Protein AF-A0AAD4GZE1-F1 (afdb_monomer)

Sequence (120 aa):
MNTRALQPKLSEEEAERLEEEQNDPLKPSTFKYPLPVTLEHEHRFPVLLISCQGPQHARILYSCMGGDTLVIRQSKLYSFEKQITAPWDLFTRWMLSHPKKETYGQVDKTGIYSKRLSNV

Radius of gyration: 20.69 Å; Cα contacts (8 Å, |Δi|>4): 122; chains: 1; bounding box: 38×40×59 Å

Nearest PDB structures (foldseek):
  2qkd-assembly1_A  TM=4.229E-01  e=1.923E+00  Mus musculus
  1r8y-assembly1_C  TM=3.548E-01  e=1.340E+00  Mus musculus
  2idk-assembly1_B  TM=3.019E-01  e=2.760E+00  Rattus norvegicus
  3ths-assembly1_B  TM=3.139E-01  e=5.355E+00  Rattus norvegicus
  3ths-assembly1_D  TM=2.153E-01  e=3.512E+00  Rattus norvegicus

Solvent-accessible surface area (backbone atoms only — not comparable to full-atom values): 7756 Å² total; per-residue (Å²): 133,81,58,77,43,66,37,64,60,61,54,71,74,52,46,54,51,51,51,52,41,71,75,32,88,85,50,79,79,87,73,71,81,83,64,59,40,67,37,84,85,41,85,56,64,74,47,78,45,80,49,66,65,65,88,39,28,37,30,50,36,39,33,33,51,60,82,96,42,81,43,78,46,72,56,72,81,41,55,41,78,47,76,91,71,28,61,56,69,61,55,50,53,54,71,70,54,74,88,73,79,84,75,83,60,78,80,49,98,78,82,54,89,63,80,78,80,77,90,126

Mean predicted aligned error: 12.54 Å

Secondary structure (DSSP, 8-state):
---GGG-B---HHHHHHHHHHHH-TTSPP-SPSSPPBTTTT-S---EEEEEEETTTEEEEEEEEEETTEEEEEEPPPEE-SSTTT--HHHHHHHHT--PPPP------TTS---------

Foldseek 3Di:
DDDLQQAAPDDPVRVVVVVVCVVDVVDDDPDDPPGHHPNPQDPKDWDWDWDDPPQFKIKIWTWIDPDPDIDIDIDDIATPPDVVRGVCVVVVCVVPDDDDRDDDDPQDPPNDDDDPPPDD

Organism: Aspergillus nanangensis (NCBI:txid2582783)

Structure (mmCIF, N/CA/C/O backbone):
data_AF-A0AAD4GZE1-F1
#
_entry.id   AF-A0AAD4GZE1-F1
#
loop_
_atom_site.group_PDB
_atom_site.id
_atom_site.type_symbol
_atom_site.label_atom_id
_atom_site.label_alt_id
_atom_site.label_comp_id
_atom_site.label_asym_id
_atom_site.label_entity_id
_atom_site.label_seq_id
_atom_site.pdbx_PDB_ins_code
_atom_site.Cartn_x
_atom_site.Cartn_y
_atom_site.Cartn_z
_atom_site.occupancy
_atom_site.B_iso_or_equiv
_atom_site.auth_seq_id
_atom_site.auth_comp_id
_atom_site.auth_asym_id
_atom_site.auth_atom_id
_atom_site.pdbx_PDB_model_num
ATOM 1 N N . MET A 1 1 ? -0.130 5.508 -17.221 1.00 42.44 1 MET A N 1
ATOM 2 C CA . MET A 1 1 ? 0.688 5.337 -16.001 1.00 42.44 1 MET A CA 1
ATOM 3 C C . MET A 1 1 ? 1.105 3.878 -15.971 1.00 42.44 1 MET A C 1
ATOM 5 O O . MET A 1 1 ? 0.227 3.031 -15.858 1.00 42.44 1 MET A O 1
ATOM 9 N N . ASN A 1 2 ? 2.383 3.572 -16.199 1.00 54.78 2 ASN A N 1
ATOM 10 C CA . ASN A 1 2 ? 2.841 2.182 -16.215 1.00 54.78 2 ASN A CA 1
ATOM 11 C C . ASN A 1 2 ? 2.852 1.630 -14.788 1.00 54.78 2 ASN A C 1
ATOM 13 O O . ASN A 1 2 ? 3.200 2.337 -13.841 1.00 54.78 2 ASN A O 1
ATOM 17 N N . THR A 1 3 ? 2.437 0.376 -14.633 1.00 61.53 3 THR A N 1
ATOM 18 C CA . THR A 1 3 ? 2.452 -0.309 -13.340 1.00 61.53 3 THR A CA 1
ATOM 19 C C . THR A 1 3 ? 3.877 -0.344 -12.794 1.00 61.53 3 THR A C 1
ATOM 21 O O . THR A 1 3 ? 4.813 -0.593 -13.548 1.00 61.53 3 THR A O 1
ATOM 24 N N . ARG A 1 4 ? 4.048 -0.166 -11.475 1.00 69.31 4 ARG A N 1
ATOM 25 C CA . ARG A 1 4 ? 5.359 -0.255 -10.802 1.00 69.31 4 ARG A CA 1
ATOM 26 C C . ARG A 1 4 ? 6.113 -1.562 -11.119 1.00 69.31 4 ARG A C 1
ATOM 28 O O . ARG A 1 4 ? 7.333 -1.561 -11.180 1.00 69.31 4 ARG A O 1
ATOM 35 N N . ALA A 1 5 ? 5.377 -2.637 -11.410 1.00 67.94 5 ALA A N 1
ATOM 36 C CA . ALA A 1 5 ? 5.886 -3.930 -11.887 1.00 67.94 5 ALA A CA 1
ATOM 37 C C . ALA A 1 5 ? 6.800 -3.813 -13.110 1.00 67.94 5 ALA A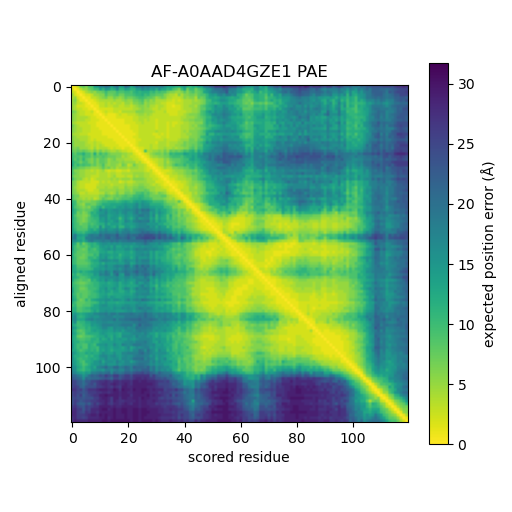 C 1
ATOM 39 O O . ALA A 1 5 ? 7.730 -4.592 -13.278 1.00 67.94 5 ALA A O 1
ATOM 40 N N . LEU A 1 6 ? 6.495 -2.848 -13.975 1.00 75.44 6 LEU A N 1
ATOM 41 C CA . LEU A 1 6 ? 7.155 -2.633 -15.253 1.00 75.44 6 LEU A CA 1
ATOM 42 C C . LEU A 1 6 ? 8.237 -1.556 -15.161 1.00 75.44 6 LEU A C 1
ATOM 44 O O . LEU A 1 6 ? 8.696 -1.080 -16.196 1.00 75.44 6 LEU A O 1
ATOM 48 N N . GLN A 1 7 ? 8.624 -1.138 -13.949 1.00 82.12 7 GLN A N 1
ATOM 49 C CA . GLN A 1 7 ? 9.738 -0.211 -13.782 1.00 82.12 7 GLN A CA 1
ATOM 50 C C . GLN A 1 7 ? 11.009 -0.839 -14.364 1.00 82.12 7 GLN A C 1
ATOM 52 O O . GLN A 1 7 ? 11.402 -1.911 -13.893 1.00 82.12 7 GLN A O 1
ATOM 57 N N . PRO A 1 8 ? 11.647 -0.201 -15.361 1.00 86.44 8 PRO A N 1
ATOM 58 C CA . PRO A 1 8 ? 12.903 -0.677 -15.912 1.00 86.44 8 PRO A CA 1
ATOM 59 C C . PRO A 1 8 ? 13.987 -0.726 -14.836 1.00 86.44 8 PRO A C 1
ATOM 61 O O . PRO A 1 8 ? 14.075 0.162 -13.988 1.00 86.44 8 PRO A O 1
ATOM 64 N N . LYS A 1 9 ? 14.824 -1.756 -14.887 1.00 88.94 9 LYS A N 1
ATOM 65 C CA . LYS A 1 9 ? 16.009 -1.897 -14.047 1.00 88.94 9 LYS A CA 1
ATOM 66 C C . LYS A 1 9 ? 17.167 -1.166 -14.711 1.00 88.94 9 LYS A C 1
ATOM 68 O O . LYS A 1 9 ? 17.898 -1.767 -15.493 1.00 88.94 9 LYS A O 1
ATOM 73 N N . LEU A 1 10 ? 17.284 0.122 -14.412 1.00 89.31 10 LEU A N 1
ATOM 74 C CA . LEU A 1 10 ? 18.272 1.033 -14.988 1.00 89.31 10 LEU A CA 1
ATOM 75 C C . LEU A 1 10 ? 19.018 1.787 -13.882 1.00 89.31 10 LEU A C 1
ATOM 77 O O . LEU A 1 10 ? 18.474 1.984 -12.792 1.00 89.31 10 LEU A O 1
ATOM 81 N N . SER A 1 11 ? 20.252 2.206 -14.159 1.00 89.50 11 SER A N 1
ATOM 82 C CA . SER A 1 11 ? 20.921 3.248 -13.370 1.00 89.50 11 SER A CA 1
ATOM 83 C C . SER A 1 11 ? 20.232 4.608 -13.555 1.00 89.50 11 SER A C 1
ATOM 85 O O . SER A 1 11 ? 19.436 4.781 -14.477 1.00 89.50 11 SER A O 1
ATOM 87 N N . GLU A 1 12 ? 20.534 5.589 -12.700 1.00 88.19 12 GLU A N 1
ATOM 88 C CA . GLU A 1 12 ? 19.997 6.955 -12.848 1.00 88.19 12 GLU A CA 1
ATOM 89 C C . GLU A 1 12 ? 20.376 7.559 -14.207 1.00 88.19 12 GLU A C 1
ATOM 91 O O . GLU A 1 12 ? 19.504 7.995 -14.952 1.00 88.19 12 GLU A O 1
ATOM 96 N N . GLU A 1 13 ? 21.650 7.458 -14.593 1.00 91.44 13 GLU A N 1
ATOM 97 C CA . GLU A 1 13 ? 22.136 7.923 -15.899 1.00 91.44 13 GLU A CA 1
ATOM 98 C C . GLU A 1 13 ? 21.445 7.207 -17.072 1.00 91.44 13 GLU A C 1
ATOM 100 O O . GLU A 1 13 ? 21.211 7.790 -18.127 1.00 91.44 13 GLU A O 1
ATOM 105 N N . GLU A 1 14 ? 21.149 5.913 -16.935 1.00 90.88 14 GLU A N 1
ATOM 106 C CA . GLU A 1 14 ? 20.405 5.158 -17.944 1.00 90.88 14 GLU A CA 1
ATOM 107 C C . GLU A 1 14 ? 18.936 5.587 -18.015 1.00 90.88 14 GLU A C 1
ATOM 109 O O . GLU A 1 14 ? 18.381 5.673 -19.110 1.00 90.88 14 GLU A O 1
ATOM 114 N N . ALA A 1 15 ? 18.308 5.867 -16.873 1.00 88.94 15 A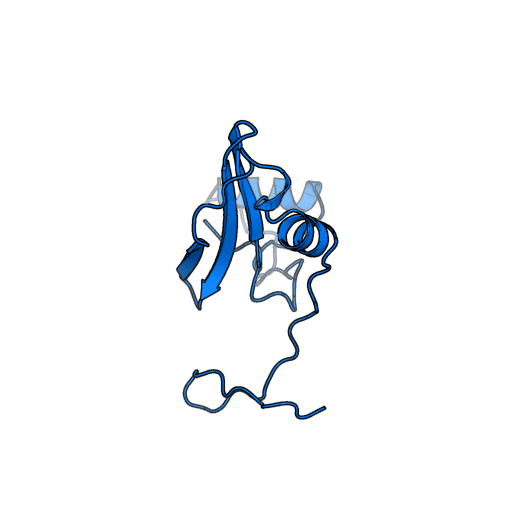LA A N 1
ATOM 115 C CA . ALA A 1 15 ? 16.929 6.327 -16.807 1.00 88.94 15 ALA A CA 1
ATOM 116 C C . ALA A 1 15 ? 16.767 7.711 -17.451 1.00 88.94 15 ALA A C 1
ATOM 118 O O . ALA A 1 15 ? 15.869 7.887 -18.271 1.00 88.94 15 ALA A O 1
ATOM 119 N N . GLU A 1 16 ? 17.676 8.648 -17.167 1.00 89.38 16 GLU A N 1
ATOM 120 C CA . GLU A 1 16 ? 17.689 9.977 -17.793 1.00 89.38 16 GLU A CA 1
ATOM 121 C C . GLU A 1 16 ? 17.827 9.874 -19.318 1.00 89.38 16 GLU A C 1
ATOM 123 O O . GLU A 1 16 ? 17.045 10.467 -20.062 1.00 89.38 16 GLU A O 1
ATOM 128 N N . ARG A 1 17 ? 18.752 9.036 -19.813 1.00 89.44 17 ARG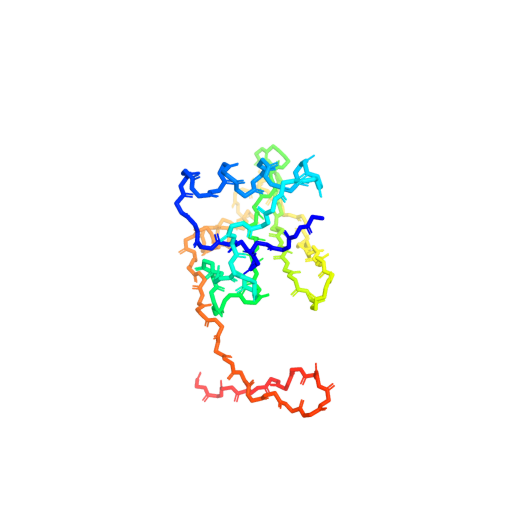 A N 1
ATOM 129 C CA . ARG A 1 17 ? 18.896 8.805 -21.261 1.00 89.44 17 ARG A CA 1
ATOM 130 C C . ARG A 1 17 ? 17.645 8.194 -21.888 1.00 89.44 17 ARG A C 1
ATOM 132 O O . ARG A 1 17 ? 17.293 8.560 -23.007 1.00 89.44 17 ARG A O 1
ATOM 139 N N . LEU A 1 18 ? 16.988 7.258 -21.198 1.00 88.75 18 LEU A N 1
ATOM 140 C CA . LEU A 1 18 ? 15.744 6.654 -21.676 1.00 88.75 18 LEU A CA 1
ATOM 141 C C . LEU A 1 18 ? 14.626 7.701 -21.772 1.00 88.75 18 LEU A C 1
ATOM 143 O O . LEU A 1 18 ? 13.875 7.690 -22.745 1.00 88.75 18 LEU A O 1
ATOM 147 N N . GLU A 1 19 ? 14.513 8.597 -20.790 1.00 87.62 19 GLU A N 1
ATOM 148 C CA . GLU A 1 19 ? 13.536 9.689 -20.816 1.00 87.62 19 GLU A CA 1
ATOM 149 C C . GLU A 1 19 ? 13.813 10.668 -21.962 1.00 87.62 19 GLU A C 1
ATOM 151 O O . GLU A 1 19 ? 12.886 11.058 -22.672 1.00 87.62 19 GLU A O 1
ATOM 156 N N . GLU A 1 20 ? 15.074 11.028 -22.205 1.00 89.25 20 GLU A N 1
ATOM 157 C CA . GLU A 1 20 ? 15.449 11.853 -23.357 1.00 89.25 20 GLU A CA 1
ATOM 158 C C . GLU A 1 20 ? 15.083 11.194 -24.696 1.00 89.25 20 GLU A C 1
ATOM 160 O O . GLU A 1 20 ? 14.525 11.858 -25.567 1.00 89.25 20 GLU A O 1
ATOM 165 N N . GLU A 1 21 ? 15.379 9.899 -24.871 1.00 88.19 21 GLU A N 1
ATOM 166 C CA . GLU A 1 21 ? 15.013 9.141 -26.079 1.00 88.19 21 GLU A CA 1
ATOM 167 C C . GLU A 1 21 ? 13.493 9.029 -26.256 1.00 88.19 21 GLU A C 1
ATOM 169 O O . GLU A 1 21 ? 12.995 9.114 -27.373 1.00 88.19 21 GLU A O 1
ATOM 174 N N . GLN A 1 22 ? 12.732 8.861 -25.170 1.00 85.38 22 GLN A N 1
ATOM 175 C CA . GLN A 1 22 ? 11.267 8.796 -25.23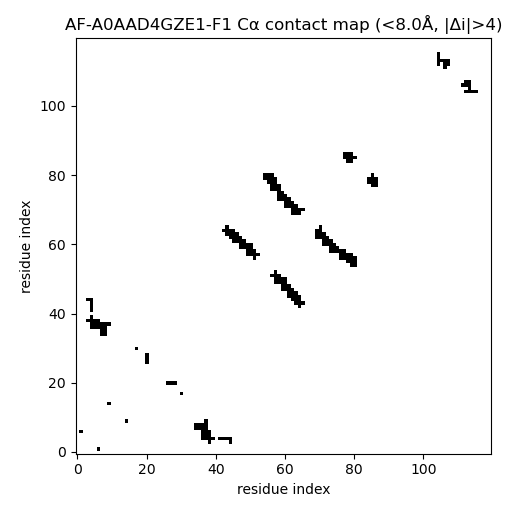9 1.00 85.38 22 GLN A CA 1
ATOM 176 C C . GLN A 1 22 ? 10.626 10.141 -25.593 1.00 85.38 22 GLN A C 1
ATOM 178 O O . GLN A 1 22 ? 9.562 10.163 -26.216 1.00 85.38 22 GLN A O 1
ATOM 183 N N . ASN A 1 23 ? 11.253 11.250 -25.198 1.00 88.25 23 ASN A N 1
ATOM 184 C CA . ASN A 1 23 ? 10.768 12.599 -25.481 1.00 88.25 23 ASN A CA 1
ATOM 185 C C . ASN A 1 23 ? 11.160 13.103 -26.882 1.00 88.25 23 ASN A C 1
ATOM 187 O O . ASN A 1 23 ? 10.505 14.014 -27.391 1.00 88.25 23 ASN A O 1
ATOM 191 N N . ASP A 1 24 ? 12.180 12.516 -27.517 1.00 89.62 24 ASP A N 1
ATOM 192 C CA . ASP A 1 24 ? 12.617 12.857 -28.875 1.00 89.62 24 ASP A CA 1
ATOM 193 C C . ASP A 1 24 ? 12.481 11.659 -29.842 1.00 89.62 24 ASP A C 1
ATOM 195 O O . ASP A 1 24 ? 13.375 10.811 -29.920 1.00 89.62 24 ASP A O 1
ATOM 199 N N . PRO A 1 25 ? 11.405 11.597 -30.652 1.00 76.50 25 PRO A N 1
ATOM 200 C CA . PRO A 1 25 ? 11.145 10.476 -31.557 1.00 76.50 25 PRO A CA 1
ATOM 201 C C . PRO A 1 25 ? 12.138 10.359 -32.727 1.00 76.50 25 PRO A C 1
ATOM 203 O O . PRO A 1 25 ? 12.071 9.382 -33.474 1.00 76.50 25 PRO A O 1
ATOM 206 N N . LEU A 1 26 ? 13.030 11.337 -32.928 1.00 85.00 26 LEU A N 1
ATOM 207 C CA . LEU A 1 26 ? 14.080 11.288 -33.953 1.00 85.00 26 LEU A CA 1
ATOM 208 C C . LEU A 1 26 ? 15.386 10.671 -33.427 1.00 85.00 26 LEU A C 1
ATOM 210 O O . LEU A 1 26 ? 16.270 10.343 -34.225 1.00 85.00 26 LEU A O 1
ATOM 214 N N . LYS A 1 27 ? 15.521 10.502 -32.107 1.00 83.50 27 LYS A N 1
ATOM 215 C CA . LYS A 1 27 ? 16.711 9.929 -31.477 1.00 83.50 27 LYS A CA 1
ATOM 216 C C . LYS A 1 27 ? 16.674 8.396 -31.625 1.00 83.50 27 LYS A C 1
ATOM 218 O O . LYS A 1 27 ? 15.663 7.771 -31.304 1.00 83.50 27 LYS A O 1
ATOM 223 N N . PRO A 1 28 ? 17.738 7.754 -32.141 1.00 81.12 28 PRO A N 1
ATOM 224 C CA . PRO A 1 28 ? 17.769 6.300 -32.265 1.00 81.12 28 PRO A CA 1
ATOM 225 C C . PRO A 1 28 ? 17.779 5.649 -30.878 1.00 81.12 28 PRO A C 1
ATOM 227 O O . PRO A 1 28 ? 18.504 6.101 -29.995 1.00 81.12 28 PRO A O 1
ATOM 230 N N . SER A 1 29 ? 17.008 4.570 -30.700 1.00 80.62 29 SER A N 1
ATOM 231 C CA . SER A 1 29 ? 16.932 3.884 -29.409 1.00 80.62 29 SER A CA 1
ATOM 232 C C . SER A 1 29 ? 18.264 3.212 -29.072 1.00 80.62 29 SER A C 1
ATOM 234 O O . SER A 1 29 ? 18.677 2.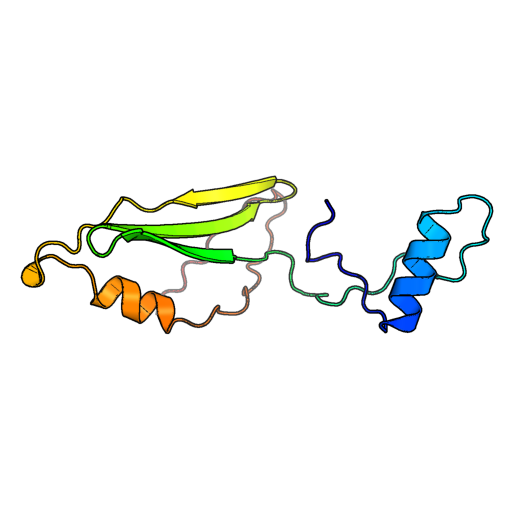277 -29.768 1.00 80.62 29 SER A O 1
ATOM 236 N N . THR A 1 30 ? 18.913 3.627 -27.988 1.00 85.62 30 THR A N 1
ATOM 237 C CA . THR A 1 30 ? 20.147 2.981 -27.513 1.00 85.62 30 THR A CA 1
ATOM 238 C C . THR A 1 30 ? 19.831 1.717 -26.707 1.00 85.62 30 THR A C 1
ATOM 240 O O . THR A 1 30 ? 20.655 0.807 -26.593 1.00 85.62 30 THR A O 1
ATOM 243 N N . PHE A 1 31 ? 18.616 1.625 -26.166 1.00 84.94 31 PHE A N 1
ATOM 244 C CA . PHE A 1 31 ? 18.169 0.503 -25.350 1.00 84.94 31 PHE A CA 1
ATOM 245 C C . PHE A 1 31 ? 17.628 -0.667 -26.179 1.00 84.94 31 PHE A C 1
ATOM 247 O O . PHE A 1 31 ? 16.904 -0.494 -27.159 1.00 84.94 31 PHE A O 1
ATOM 254 N N . LYS A 1 32 ? 17.933 -1.896 -25.742 1.00 84.88 32 LYS A N 1
ATOM 255 C CA . LYS A 1 32 ? 17.310 -3.114 -26.276 1.00 84.88 32 LYS A CA 1
ATOM 256 C C . LYS A 1 32 ? 16.023 -3.414 -25.514 1.00 84.88 32 LYS A C 1
ATOM 258 O O . LYS A 1 32 ? 16.050 -3.567 -24.296 1.00 84.88 32 LYS A O 1
ATOM 263 N N . TYR A 1 33 ? 14.920 -3.542 -26.244 1.00 82.44 33 TYR A N 1
ATOM 264 C CA . TYR A 1 33 ? 13.611 -3.876 -25.686 1.00 82.44 33 TYR A CA 1
ATOM 265 C C . TYR A 1 33 ? 13.294 -5.382 -25.801 1.00 82.44 33 TYR A C 1
ATOM 267 O O . TYR A 1 33 ? 13.744 -6.021 -26.755 1.00 82.44 33 TYR A O 1
ATOM 275 N N . PRO A 1 34 ? 12.478 -5.947 -24.886 1.00 81.94 34 PRO A N 1
ATOM 276 C CA . PRO A 1 34 ? 11.945 -5.304 -23.683 1.00 81.94 34 PRO A CA 1
ATOM 277 C C . PRO A 1 34 ? 13.042 -5.080 -22.633 1.00 81.94 34 PRO A C 1
ATOM 279 O O . PRO A 1 34 ? 13.938 -5.907 -22.473 1.00 81.94 34 PRO A O 1
ATOM 282 N N . LEU A 1 35 ? 12.969 -3.951 -21.926 1.00 84.81 35 LEU A N 1
ATOM 283 C CA . LEU A 1 35 ? 13.913 -3.645 -20.855 1.00 84.81 35 LEU A CA 1
ATOM 284 C C . LEU A 1 35 ? 13.731 -4.629 -19.687 1.00 84.81 35 LEU A C 1
ATOM 286 O O . LEU A 1 35 ? 12.590 -4.982 -19.369 1.00 84.81 35 LEU A O 1
ATOM 290 N N . PRO A 1 36 ? 14.823 -5.051 -19.022 1.00 84.25 36 PRO A N 1
ATOM 291 C CA . PRO A 1 36 ? 14.714 -5.795 -17.775 1.00 84.25 36 PRO A CA 1
ATOM 292 C C . PRO A 1 36 ? 13.963 -4.945 -16.748 1.00 84.25 36 PRO A C 1
ATOM 294 O O . PRO A 1 36 ? 14.135 -3.728 -16.704 1.00 84.25 36 PRO A O 1
ATOM 297 N N . VAL A 1 37 ? 13.127 -5.574 -15.925 1.00 82.81 37 VAL A N 1
ATOM 298 C CA . VAL A 1 37 ? 12.321 -4.878 -14.914 1.00 82.81 37 VAL A CA 1
ATOM 299 C C . VAL A 1 37 ? 12.924 -5.055 -13.528 1.00 82.81 37 VAL A C 1
ATOM 301 O O . VAL A 1 37 ? 13.493 -6.094 -13.209 1.00 82.81 37 VAL A O 1
ATOM 304 N N . THR A 1 38 ? 12.795 -4.043 -12.676 1.00 80.62 38 THR A N 1
ATOM 305 C CA . THR A 1 38 ? 13.356 -4.057 -11.316 1.00 80.62 38 THR A CA 1
ATOM 306 C C . THR A 1 38 ? 12.696 -5.122 -10.442 1.00 80.62 38 THR A C 1
ATOM 308 O O . THR A 1 38 ? 13.311 -5.643 -9.514 1.00 80.62 38 THR A O 1
ATOM 311 N N . LEU A 1 39 ? 11.441 -5.463 -10.743 1.00 73.31 39 LEU A N 1
ATOM 312 C CA . LEU A 1 39 ? 10.569 -6.252 -9.881 1.00 73.31 39 LEU A CA 1
ATOM 313 C C . LEU A 1 39 ? 10.030 -7.471 -10.644 1.00 73.31 39 LEU A C 1
ATOM 315 O O . LEU A 1 39 ? 8.827 -7.671 -10.774 1.00 73.31 39 LEU A O 1
ATOM 319 N N . GLU A 1 40 ? 10.955 -8.297 -11.147 1.00 66.38 40 GLU A N 1
ATOM 320 C CA . GLU A 1 40 ? 10.718 -9.437 -12.061 1.00 66.38 40 GLU A CA 1
ATOM 321 C C . GLU A 1 40 ? 9.679 -10.459 -11.574 1.00 66.38 40 GLU A C 1
ATOM 323 O O . GLU A 1 40 ? 9.085 -11.184 -12.369 1.00 66.38 40 GLU A O 1
ATOM 328 N N . HIS A 1 41 ? 9.459 -10.537 -10.263 1.00 66.50 41 HIS A N 1
ATOM 329 C CA . HIS A 1 41 ? 8.522 -11.475 -9.645 1.00 66.50 41 HIS A CA 1
ATOM 330 C C . HIS A 1 41 ? 7.338 -10.785 -8.967 1.00 66.50 41 HIS A C 1
ATOM 332 O O . HIS A 1 41 ? 6.558 -11.450 -8.283 1.00 66.50 41 HIS A O 1
ATOM 338 N N . GLU A 1 42 ? 7.220 -9.464 -9.094 1.00 62.19 42 GLU A N 1
ATOM 339 C CA . GLU A 1 42 ? 6.198 -8.677 -8.416 1.00 62.19 42 GLU A CA 1
ATOM 340 C C . GLU A 1 42 ? 5.119 -8.260 -9.417 1.00 62.19 42 GLU A C 1
ATOM 342 O O . GLU A 1 42 ? 5.151 -7.198 -10.030 1.00 62.19 42 GLU A O 1
ATOM 347 N N . HIS A 1 43 ? 4.128 -9.132 -9.596 1.00 61.97 43 HIS A N 1
ATOM 348 C CA . HIS A 1 43 ? 2.974 -8.845 -10.455 1.00 61.97 43 HIS A CA 1
ATOM 349 C C . HIS A 1 43 ? 1.903 -8.010 -9.745 1.00 61.97 43 HIS A C 1
ATOM 351 O O . HIS A 1 43 ? 1.050 -7.400 -10.388 1.00 61.97 43 HIS A O 1
ATOM 357 N N . ARG A 1 44 ? 1.922 -7.992 -8.408 1.00 65.00 44 ARG A N 1
ATOM 358 C CA . ARG A 1 44 ? 0.958 -7.277 -7.574 1.00 65.00 44 ARG A CA 1
ATOM 359 C C . ARG A 1 44 ? 1.698 -6.450 -6.537 1.00 65.00 44 ARG A C 1
ATOM 361 O O . ARG A 1 44 ? 2.467 -6.990 -5.755 1.00 65.00 44 ARG A O 1
ATOM 368 N N . PHE A 1 45 ? 1.387 -5.157 -6.519 1.00 67.75 45 PHE A N 1
ATOM 369 C CA . PHE A 1 45 ? 1.861 -4.193 -5.529 1.00 67.75 45 PHE A CA 1
ATOM 370 C 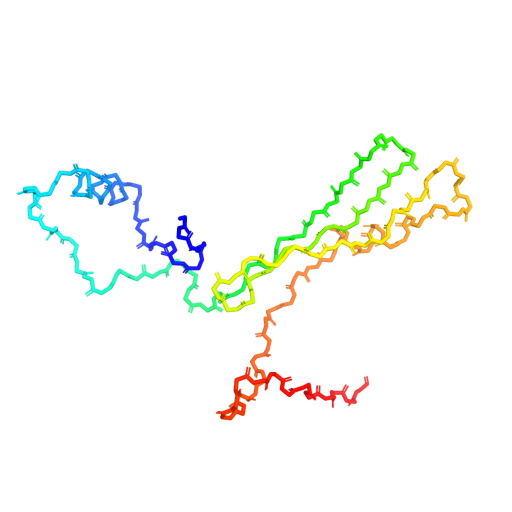C . PHE A 1 45 ? 0.745 -3.926 -4.530 1.00 67.75 45 PHE A C 1
ATOM 372 O O . PHE A 1 45 ? -0.076 -3.038 -4.777 1.00 67.75 45 PHE A O 1
ATOM 379 N N . PRO A 1 46 ? 0.636 -4.707 -3.445 1.00 68.50 46 PRO A N 1
ATOM 380 C CA . PRO A 1 46 ? -0.289 -4.373 -2.383 1.00 68.50 46 PRO A CA 1
ATOM 381 C C . PRO A 1 46 ? 0.164 -3.068 -1.719 1.00 68.50 46 PRO A C 1
ATOM 383 O O . PRO A 1 46 ? 1.128 -3.069 -0.956 1.00 68.50 46 PRO A O 1
ATOM 386 N N . VAL A 1 47 ? -0.517 -1.953 -1.985 1.00 75.81 47 VAL A N 1
ATOM 387 C CA . VAL A 1 47 ? -0.307 -0.729 -1.203 1.00 75.81 47 VAL A CA 1
ATOM 388 C C . VAL A 1 47 ? -1.287 -0.753 -0.046 1.00 75.81 47 VAL A C 1
ATOM 390 O O . VAL A 1 47 ? -2.505 -0.729 -0.217 1.00 75.81 47 VAL A O 1
ATOM 393 N N . LEU A 1 48 ? -0.730 -0.838 1.150 1.00 81.19 48 LEU A N 1
ATOM 394 C CA . LEU A 1 48 ? -1.447 -0.858 2.411 1.00 81.19 48 LEU A CA 1
ATOM 395 C C . LEU A 1 48 ? -1.335 0.538 3.023 1.00 81.19 48 LEU A C 1
ATOM 397 O O . LEU A 1 48 ? -0.234 1.014 3.285 1.00 81.19 48 LEU A O 1
ATOM 401 N N . LEU A 1 49 ? -2.468 1.208 3.234 1.00 86.12 49 LEU A N 1
ATOM 402 C CA . LEU A 1 49 ? -2.524 2.566 3.782 1.00 86.12 49 LEU A CA 1
ATOM 403 C C . LEU A 1 49 ? -3.500 2.625 4.959 1.00 86.12 49 LEU A C 1
ATOM 405 O O . LEU A 1 49 ? -4.579 2.035 4.915 1.00 86.12 49 LEU A O 1
ATOM 409 N N . ILE A 1 50 ? -3.154 3.393 5.989 1.00 86.25 50 ILE A N 1
ATOM 410 C CA . ILE A 1 50 ? -4.109 3.829 7.011 1.00 86.25 50 ILE A CA 1
ATOM 411 C C . ILE A 1 50 ? -4.542 5.249 6.662 1.00 86.25 50 ILE A C 1
ATOM 413 O O . ILE A 1 50 ? -3.713 6.135 6.478 1.00 86.25 50 ILE A O 1
ATOM 417 N N . SER A 1 51 ? -5.852 5.466 6.586 1.00 87.44 51 SER A N 1
ATOM 418 C CA . SER A 1 51 ? -6.439 6.797 6.474 1.00 87.44 51 SER A CA 1
ATOM 419 C C . SER A 1 51 ? -7.020 7.189 7.826 1.00 87.44 51 SER A C 1
ATOM 421 O O . SER A 1 51 ? -7.951 6.540 8.305 1.00 87.44 51 SER A O 1
ATOM 423 N N . CYS A 1 52 ? -6.465 8.238 8.432 1.00 85.06 52 CYS A N 1
ATOM 424 C CA . CYS A 1 52 ? -6.944 8.811 9.687 1.00 85.06 52 CYS A CA 1
ATOM 425 C C . CYS A 1 52 ? -7.726 10.095 9.403 1.00 85.06 52 CYS A C 1
ATOM 427 O O . CYS A 1 52 ? -7.197 11.032 8.806 1.00 85.06 52 CYS A O 1
ATOM 429 N N . GLN A 1 53 ? -8.972 10.154 9.862 1.00 84.44 53 GLN A N 1
ATOM 430 C CA . GLN A 1 53 ? -9.785 11.364 9.868 1.00 84.44 53 GLN A CA 1
ATOM 431 C C . GLN A 1 53 ? -9.722 11.963 11.279 1.00 84.44 53 GLN A C 1
ATOM 433 O O . GLN A 1 53 ? -10.614 11.777 12.107 1.00 84.44 53 GLN A O 1
ATOM 438 N N . GLY A 1 54 ? -8.593 12.616 11.568 1.00 77.88 54 GLY A N 1
ATOM 439 C CA . GLY A 1 54 ? -8.243 13.070 12.917 1.00 77.88 54 GLY A CA 1
ATOM 440 C C . GLY A 1 54 ? -7.923 11.913 13.882 1.00 77.88 54 GLY A C 1
ATOM 441 O O . GLY A 1 54 ? -7.821 10.762 13.457 1.00 77.88 54 GLY A O 1
ATOM 442 N N . PRO A 1 55 ? -7.771 12.190 15.193 1.00 74.56 55 PRO A N 1
ATOM 443 C CA . PRO A 1 55 ? -7.463 11.161 16.193 1.00 74.56 55 PRO A CA 1
ATOM 444 C C . PRO A 1 55 ? -8.656 10.243 16.515 1.00 74.56 55 PRO A C 1
ATOM 446 O O . PRO A 1 55 ? -8.507 9.282 17.261 1.00 74.56 55 PRO A O 1
ATOM 449 N N . GLN A 1 56 ? -9.844 10.548 15.988 1.00 85.69 56 GLN A N 1
ATOM 450 C CA . GLN A 1 56 ? -11.101 9.907 16.379 1.00 85.69 56 GLN A CA 1
ATOM 451 C C . GLN A 1 56 ? -11.506 8.765 15.458 1.00 85.69 56 GLN A C 1
ATOM 453 O O . GLN A 1 56 ? -12.209 7.862 15.899 1.00 85.69 56 GLN A O 1
ATOM 458 N N . HIS A 1 57 ? -11.100 8.789 14.189 1.00 91.94 57 HIS A N 1
ATOM 459 C CA . HIS A 1 57 ? -11.561 7.807 13.220 1.00 91.94 57 HIS A CA 1
ATOM 460 C C . HIS A 1 57 ? -10.446 7.392 12.272 1.00 91.94 57 HIS A C 1
ATOM 462 O O . HIS A 1 57 ? -9.706 8.234 11.768 1.00 91.94 57 HIS A O 1
ATOM 468 N N . ALA A 1 58 ? -10.358 6.097 11.973 1.00 92.00 58 ALA A N 1
ATOM 469 C CA . ALA A 1 58 ? -9.440 5.603 10.956 1.00 92.00 58 ALA A CA 1
ATOM 470 C C . ALA A 1 58 ? -10.032 4.442 10.156 1.00 92.00 58 ALA A C 1
ATOM 472 O O . ALA A 1 58 ? -10.941 3.741 10.601 1.00 92.00 58 ALA A O 1
ATOM 473 N N . ARG A 1 59 ? -9.510 4.231 8.950 1.00 93.06 59 ARG A N 1
ATOM 474 C CA . ARG A 1 59 ? -9.824 3.078 8.101 1.00 93.06 59 ARG A CA 1
ATOM 475 C C . ARG A 1 59 ? -8.567 2.535 7.447 1.00 93.06 59 ARG A C 1
ATOM 477 O O . ARG A 1 59 ? -7.609 3.268 7.211 1.00 93.06 59 ARG A O 1
ATOM 484 N N . ILE A 1 60 ? -8.615 1.255 7.118 1.00 91.50 60 ILE A N 1
ATOM 485 C CA . ILE A 1 60 ? -7.571 0.571 6.371 1.00 91.50 60 ILE A CA 1
ATOM 486 C C . ILE A 1 60 ? -7.965 0.599 4.896 1.00 91.50 60 ILE A C 1
ATOM 488 O O . ILE A 1 60 ? -9.078 0.219 4.520 1.00 91.50 60 ILE A O 1
ATOM 492 N N . LEU A 1 61 ? -7.039 1.060 4.067 1.00 90.25 61 LEU A N 1
ATOM 493 C CA . LEU A 1 61 ? -7.124 1.050 2.619 1.00 90.25 61 LEU A CA 1
ATOM 494 C C . LEU A 1 61 ? -6.108 0.042 2.086 1.00 90.25 61 LEU A C 1
ATOM 496 O O . LEU A 1 61 ? -4.970 -0.039 2.548 1.00 90.25 61 LEU A O 1
ATOM 500 N N . TYR A 1 62 ? -6.536 -0.726 1.099 1.00 86.19 62 TYR A N 1
ATOM 501 C CA . TYR A 1 62 ? -5.704 -1.704 0.423 1.00 86.19 62 TYR A CA 1
ATOM 502 C C . TYR A 1 62 ? -5.885 -1.529 -1.073 1.00 86.19 62 TYR A C 1
ATOM 504 O O . TYR A 1 62 ? -6.989 -1.731 -1.580 1.00 86.19 62 TYR A O 1
ATOM 512 N N . SER A 1 63 ? -4.827 -1.161 -1.783 1.00 81.38 63 SER A N 1
ATOM 513 C CA . SER A 1 63 ? -4.831 -1.176 -3.239 1.00 81.38 63 SER A CA 1
ATOM 514 C C . SER A 1 63 ? -4.055 -2.381 -3.752 1.00 81.38 63 SER A C 1
ATOM 516 O O . SER A 1 63 ? -3.036 -2.774 -3.189 1.00 81.38 63 SER A O 1
ATOM 518 N N . CYS A 1 64 ? -4.563 -3.007 -4.806 1.00 74.56 64 CYS A N 1
ATOM 519 C CA . CYS A 1 64 ? -3.858 -4.062 -5.518 1.00 74.56 64 CYS A CA 1
ATOM 520 C C . CYS A 1 64 ? -4.228 -4.035 -6.997 1.00 74.56 64 CYS A C 1
ATOM 522 O O . CYS A 1 64 ? -5.353 -3.682 -7.354 1.00 74.56 64 CYS A O 1
ATOM 524 N N . MET A 1 65 ? -3.317 -4.491 -7.848 1.00 70.25 65 MET A N 1
ATOM 525 C CA . MET A 1 65 ? -3.636 -4.759 -9.248 1.00 70.25 65 MET A CA 1
ATOM 526 C C . MET A 1 65 ? -4.458 -6.051 -9.353 1.00 70.25 65 MET A C 1
ATOM 528 O O . MET A 1 65 ? -4.050 -7.099 -8.848 1.00 70.25 65 MET A O 1
ATOM 532 N N . GLY A 1 66 ? -5.632 -5.971 -9.975 1.00 67.75 66 GLY A N 1
ATOM 533 C CA . GLY A 1 66 ? -6.424 -7.113 -10.424 1.00 67.75 66 GLY A CA 1
ATOM 534 C C . GLY A 1 66 ? -6.397 -7.157 -11.947 1.00 67.75 66 GLY A C 1
ATOM 535 O O . GLY A 1 66 ? -7.187 -6.466 -12.586 1.00 67.75 66 GLY A O 1
ATOM 536 N N . GLY A 1 67 ? -5.460 -7.915 -12.522 1.00 70.25 67 GLY A N 1
ATOM 537 C CA . GLY A 1 67 ? -5.122 -7.771 -13.942 1.00 70.25 67 GLY A CA 1
ATOM 538 C C . GLY A 1 67 ? -4.600 -6.358 -14.217 1.00 70.25 67 GLY A C 1
ATOM 539 O O . GLY A 1 67 ? -3.756 -5.864 -13.468 1.00 70.25 67 GLY A O 1
ATOM 540 N N . ASP A 1 68 ? -5.171 -5.687 -15.216 1.00 67.19 68 ASP A N 1
ATOM 541 C CA . ASP A 1 68 ? -4.764 -4.336 -15.634 1.00 67.19 68 ASP A CA 1
ATOM 542 C C . ASP A 1 68 ? -5.489 -3.209 -14.878 1.00 67.19 68 ASP A C 1
ATOM 544 O O . ASP A 1 68 ? -5.302 -2.029 -15.165 1.00 67.19 68 ASP A O 1
ATOM 548 N N . THR A 1 69 ? -6.333 -3.546 -13.897 1.00 70.31 69 THR A N 1
ATOM 549 C CA . THR A 1 69 ? -7.111 -2.564 -13.129 1.00 70.31 69 THR A CA 1
ATOM 550 C C . THR A 1 69 ? -6.584 -2.433 -11.703 1.00 70.31 69 THR A C 1
ATOM 552 O O . THR A 1 69 ? -6.448 -3.426 -10.984 1.00 70.31 69 THR A O 1
ATOM 555 N N . LEU A 1 70 ? -6.348 -1.197 -11.251 1.00 77.88 70 LEU A N 1
ATOM 556 C CA . LEU A 1 70 ? -6.077 -0.910 -9.843 1.00 77.88 70 LEU A CA 1
ATOM 557 C C . LEU A 1 70 ? -7.383 -0.987 -9.043 1.00 77.88 70 LEU A C 1
ATOM 559 O O . LEU A 1 70 ? -8.270 -0.149 -9.193 1.00 77.88 70 LEU A O 1
ATOM 563 N N . VAL A 1 71 ? -7.493 -1.975 -8.158 1.00 81.12 71 VAL A N 1
ATOM 564 C CA . VAL A 1 71 ? -8.635 -2.129 -7.253 1.00 81.12 71 VAL A CA 1
ATOM 565 C C . VAL A 1 71 ? -8.266 -1.562 -5.890 1.00 81.12 71 VAL A C 1
ATOM 567 O O . VAL A 1 71 ? -7.347 -2.057 -5.239 1.00 81.12 71 VAL A O 1
ATOM 570 N N . ILE A 1 72 ? -9.016 -0.558 -5.433 1.00 85.75 72 ILE A N 1
ATOM 571 C CA . ILE A 1 72 ? -8.895 0.003 -4.083 1.00 85.75 72 ILE A CA 1
ATOM 572 C C . ILE A 1 72 ? -10.018 -0.569 -3.219 1.00 85.75 72 ILE A C 1
ATOM 574 O O . ILE A 1 72 ? -11.198 -0.318 -3.453 1.00 85.75 72 ILE A O 1
ATOM 578 N N . ARG A 1 73 ? -9.648 -1.336 -2.196 1.00 86.88 73 ARG A N 1
ATOM 579 C CA . ARG A 1 73 ? -10.552 -1.866 -1.173 1.00 86.88 73 ARG A CA 1
ATOM 580 C C . ARG A 1 73 ? -10.454 -1.019 0.088 1.00 86.88 73 ARG A C 1
ATOM 582 O O . ARG A 1 73 ? -9.371 -0.576 0.466 1.00 86.88 73 ARG A O 1
ATOM 589 N N . GLN A 1 74 ? -11.590 -0.820 0.748 1.00 91.94 74 GLN A N 1
ATOM 590 C CA . GLN A 1 74 ? -11.684 -0.036 1.977 1.00 91.94 74 GLN A CA 1
ATOM 591 C C . GLN A 1 74 ? -12.348 -0.869 3.070 1.00 91.94 74 GLN A C 1
ATOM 593 O O . GLN A 1 74 ? -13.339 -1.554 2.815 1.00 91.94 74 GLN A O 1
ATOM 598 N N . SER A 1 75 ? -11.818 -0.806 4.289 1.00 92.25 75 SER A N 1
ATOM 599 C CA . SER A 1 75 ? -12.520 -1.321 5.462 1.00 92.25 75 SER A CA 1
ATOM 600 C C . SER A 1 75 ? -13.685 -0.406 5.849 1.00 92.25 75 SER A C 1
ATOM 602 O O . SER A 1 75 ? -13.797 0.731 5.381 1.00 92.25 75 SER A O 1
ATOM 604 N N . LYS A 1 76 ? -14.504 -0.853 6.808 1.00 92.12 76 LYS A N 1
ATOM 605 C CA . LYS A 1 76 ? -15.371 0.067 7.556 1.00 92.12 76 LYS A CA 1
ATOM 606 C C . LYS A 1 76 ? -14.543 1.162 8.242 1.00 92.12 76 LYS A C 1
ATOM 608 O O . LYS A 1 76 ? -13.345 0.982 8.482 1.00 92.12 76 LYS A O 1
ATOM 613 N N . LEU A 1 77 ? -15.192 2.275 8.575 1.00 92.31 77 LEU A N 1
ATOM 614 C CA . LEU A 1 77 ? -14.607 3.299 9.433 1.00 92.31 77 LEU A CA 1
ATOM 615 C C . LEU A 1 77 ? -14.612 2.800 10.881 1.00 92.31 77 LEU A C 1
ATOM 617 O O . LEU A 1 77 ? -15.634 2.322 11.374 1.00 92.31 77 LEU A O 1
ATOM 621 N N . TYR A 1 78 ? -13.471 2.893 11.547 1.00 92.19 78 TYR A N 1
ATOM 622 C CA . TYR A 1 78 ? -13.318 2.540 12.949 1.00 92.19 78 TYR A CA 1
ATOM 623 C C . TYR A 1 78 ? -13.261 3.801 13.798 1.00 92.19 78 TYR A C 1
ATOM 625 O O . TYR A 1 78 ? -12.635 4.779 13.394 1.00 92.19 78 TYR A O 1
ATOM 633 N N . SER A 1 79 ? -13.898 3.759 14.968 1.00 91.25 79 SER A N 1
ATOM 634 C CA . SER A 1 79 ? -13.853 4.836 15.956 1.00 91.25 79 SER A CA 1
ATOM 635 C C . SER A 1 79 ? -12.797 4.549 17.022 1.00 91.25 79 SER A C 1
ATOM 637 O O . SER A 1 79 ? -12.641 3.414 17.476 1.00 91.25 79 SER A O 1
ATOM 639 N N . PHE A 1 80 ? -12.099 5.605 17.416 1.00 90.69 80 PHE A N 1
ATOM 640 C CA . PHE A 1 80 ? -11.054 5.672 18.432 1.00 90.69 80 PHE A CA 1
ATOM 641 C C . PHE A 1 80 ? -11.432 6.633 19.570 1.00 90.69 80 PHE A C 1
ATOM 643 O O . PHE A 1 80 ? -10.638 6.846 20.480 1.00 90.69 80 PHE A O 1
ATOM 650 N N . GLU A 1 81 ? -12.650 7.187 19.555 1.00 90.00 81 GLU A N 1
ATOM 651 C CA . GLU A 1 81 ? -13.128 8.145 20.563 1.00 90.00 81 GLU A CA 1
ATOM 652 C C . GLU A 1 81 ? -13.161 7.555 21.975 1.00 90.00 81 GLU A C 1
ATOM 654 O O . GLU A 1 81 ? -12.900 8.247 22.956 1.00 90.00 81 GLU A O 1
ATOM 659 N N . LYS A 1 82 ? -13.478 6.260 22.085 1.00 89.44 82 LYS A N 1
ATOM 660 C CA . LYS A 1 82 ? -13.484 5.529 23.353 1.00 89.44 82 LYS A CA 1
ATOM 661 C C . LYS A 1 82 ? -12.385 4.484 23.336 1.00 89.44 82 LYS A C 1
ATOM 663 O O . LYS A 1 82 ? -12.426 3.550 22.538 1.00 89.44 82 LYS A O 1
ATOM 668 N N . GLN A 1 83 ? -11.452 4.594 24.278 1.00 83.31 83 GLN A N 1
ATOM 669 C CA . GLN A 1 83 ? -10.303 3.690 24.377 1.00 83.31 83 GLN A CA 1
ATOM 670 C C . GLN A 1 83 ? -10.717 2.211 24.468 1.00 83.31 83 GLN A C 1
ATOM 672 O O . GLN A 1 83 ? -10.076 1.367 23.854 1.00 83.31 83 GLN A O 1
ATOM 677 N N . ILE A 1 84 ? -11.820 1.906 25.163 1.00 85.62 84 ILE A N 1
ATOM 678 C CA . ILE A 1 84 ? -12.309 0.529 25.342 1.00 85.62 84 ILE A CA 1
ATOM 679 C C . ILE A 1 84 ? -12.847 -0.112 24.053 1.00 85.62 84 ILE A C 1
ATOM 681 O O . ILE A 1 84 ? -12.823 -1.330 23.920 1.00 85.62 84 ILE A O 1
ATOM 685 N N . THR A 1 85 ? -13.327 0.689 23.097 1.00 84.62 85 THR A N 1
ATOM 686 C CA . THR A 1 85 ? -13.842 0.195 21.808 1.00 84.62 85 THR A CA 1
ATOM 687 C C . THR A 1 85 ? -12.872 0.423 20.652 1.00 84.62 85 THR A C 1
ATOM 689 O O . THR A 1 85 ? -13.129 -0.041 19.541 1.00 84.62 85 THR A O 1
ATOM 692 N N . ALA A 1 86 ? -11.782 1.156 20.889 1.00 88.50 86 ALA A N 1
ATOM 693 C CA . ALA A 1 86 ? -10.800 1.496 19.876 1.00 88.50 86 ALA A CA 1
ATOM 694 C C . ALA A 1 86 ? -10.037 0.235 19.432 1.00 88.50 86 ALA A C 1
ATOM 696 O O . ALA A 1 86 ? -9.446 -0.455 20.268 1.00 88.50 86 ALA A O 1
ATOM 697 N N . PRO A 1 87 ? -9.996 -0.085 18.129 1.00 90.56 87 PRO A N 1
ATOM 698 C CA . PRO A 1 87 ? -9.395 -1.319 17.630 1.00 90.56 87 PRO A CA 1
ATOM 699 C C . PRO A 1 87 ? -7.869 -1.199 17.494 1.00 90.56 87 PRO A C 1
ATOM 701 O O . PRO A 1 87 ? -7.304 -1.507 16.444 1.00 90.56 87 PRO A O 1
ATOM 704 N N . TRP A 1 88 ? -7.189 -0.751 18.551 1.00 89.12 88 TRP A N 1
ATOM 705 C CA . TR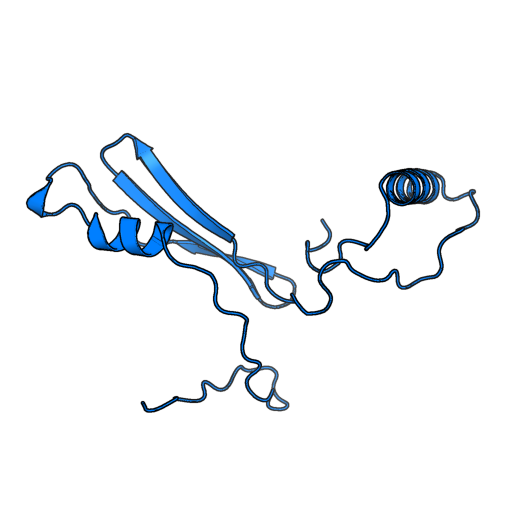P A 1 88 ? -5.738 -0.563 18.552 1.00 89.12 88 TRP A CA 1
ATOM 706 C C . TRP A 1 88 ? -4.986 -1.848 18.213 1.00 89.12 88 TRP A C 1
ATOM 708 O O . TRP A 1 88 ? -4.033 -1.787 17.448 1.00 89.12 88 TRP A O 1
ATOM 718 N N . ASP A 1 89 ? -5.439 -3.010 18.697 1.00 90.31 89 ASP A N 1
ATOM 719 C CA . ASP A 1 89 ? -4.811 -4.297 18.363 1.00 90.31 89 ASP A CA 1
ATOM 720 C C . ASP A 1 89 ? -4.790 -4.546 16.848 1.00 90.31 89 ASP A C 1
ATOM 722 O O . ASP A 1 89 ? -3.748 -4.868 16.281 1.00 90.31 89 ASP A O 1
ATOM 726 N N . LEU A 1 90 ? -5.919 -4.312 16.167 1.00 89.75 90 LEU A N 1
ATOM 727 C CA . LEU A 1 90 ? -6.024 -4.492 14.720 1.00 89.75 90 LEU A CA 1
ATOM 728 C C . LEU A 1 90 ? -5.045 -3.577 13.982 1.00 89.75 90 LEU A C 1
ATOM 730 O O . LEU A 1 90 ? -4.302 -4.045 13.124 1.00 89.75 90 LEU A O 1
ATOM 734 N N . PHE A 1 91 ? -5.041 -2.285 14.313 1.00 89.25 91 PHE A N 1
ATOM 735 C CA . PHE A 1 91 ? -4.205 -1.302 13.625 1.00 89.25 91 PHE A CA 1
ATOM 736 C C . PHE A 1 91 ? -2.719 -1.501 13.935 1.00 89.25 91 PHE A C 1
ATOM 738 O O . PHE A 1 91 ? -1.901 -1.421 13.026 1.00 89.25 91 PHE A O 1
ATOM 745 N N . THR A 1 92 ? -2.360 -1.844 15.172 1.00 88.38 92 THR A N 1
ATOM 746 C CA . THR A 1 92 ? -0.976 -2.146 15.561 1.00 88.38 92 THR A CA 1
ATOM 747 C C . THR A 1 92 ? -0.466 -3.405 14.873 1.00 88.38 92 THR A C 1
ATOM 749 O O . THR A 1 92 ? 0.590 -3.372 14.247 1.00 88.38 92 THR A O 1
ATOM 752 N N . ARG A 1 93 ? -1.226 -4.507 14.907 1.00 89.44 93 ARG A N 1
ATOM 753 C CA . ARG A 1 93 ? -0.858 -5.744 14.196 1.00 89.44 93 ARG A CA 1
ATOM 754 C C . ARG A 1 93 ? -0.731 -5.514 12.702 1.00 89.44 93 ARG A C 1
ATOM 756 O O . ARG A 1 93 ? 0.136 -6.103 12.069 1.00 89.44 93 ARG A O 1
ATOM 763 N N . TRP A 1 94 ? -1.588 -4.666 12.148 1.00 85.25 94 TRP A N 1
ATOM 764 C CA . TRP A 1 94 ? -1.536 -4.299 10.745 1.00 85.25 94 TRP A CA 1
ATOM 765 C C . TRP A 1 94 ? -0.286 -3.466 10.420 1.00 85.25 94 TRP A C 1
ATOM 767 O O . TRP A 1 94 ? 0.427 -3.814 9.484 1.00 85.25 94 TRP A O 1
ATOM 777 N N . MET A 1 95 ? 0.048 -2.448 11.224 1.00 83.62 95 MET A N 1
ATOM 778 C CA . MET A 1 95 ? 1.253 -1.620 11.036 1.00 83.62 95 MET A CA 1
ATOM 779 C C . MET A 1 95 ? 2.550 -2.420 11.180 1.00 83.62 95 MET A C 1
ATOM 781 O O . MET A 1 95 ? 3.521 -2.141 10.488 1.00 83.62 95 MET A O 1
ATOM 785 N N . LEU A 1 96 ? 2.564 -3.418 12.066 1.00 87.06 96 LEU A N 1
ATOM 786 C CA . LEU A 1 96 ? 3.717 -4.293 12.297 1.00 87.06 96 LEU A CA 1
ATOM 787 C C . LEU A 1 96 ? 3.742 -5.515 11.362 1.00 87.06 96 LEU A C 1
ATOM 789 O O . LEU A 1 96 ? 4.671 -6.328 11.416 1.00 87.06 96 LEU A O 1
ATOM 793 N N . SER A 1 97 ? 2.717 -5.686 10.524 1.00 83.12 97 SER A N 1
ATOM 794 C CA . SER A 1 97 ? 2.657 -6.811 9.597 1.00 83.12 97 SER A CA 1
ATOM 795 C C . SER A 1 97 ? 3.672 -6.642 8.472 1.00 83.12 97 SER A C 1
ATOM 797 O O . SER A 1 97 ? 3.934 -5.540 7.998 1.00 83.12 97 SER A O 1
ATOM 799 N N . HIS A 1 98 ? 4.236 -7.764 8.031 1.00 74.88 98 HIS A N 1
ATOM 800 C CA . HIS A 1 98 ? 5.123 -7.801 6.878 1.00 74.88 98 HIS A CA 1
ATOM 801 C C . HIS A 1 98 ? 4.415 -8.527 5.734 1.00 74.88 98 HIS A C 1
ATOM 803 O O . HIS A 1 98 ? 3.818 -9.589 5.967 1.00 74.88 98 HIS A O 1
ATOM 809 N N . PRO A 1 99 ? 4.457 -7.988 4.504 1.00 71.06 99 PRO A N 1
ATOM 810 C CA . PRO A 1 99 ? 3.859 -8.652 3.361 1.00 71.06 99 PRO A CA 1
ATOM 811 C C . PRO A 1 99 ? 4.557 -9.996 3.150 1.00 71.06 99 PRO A C 1
ATOM 813 O O . PRO A 1 99 ? 5.780 -10.077 3.037 1.00 71.06 99 PRO A O 1
ATOM 816 N N . LYS A 1 100 ? 3.775 -11.076 3.105 1.00 69.44 100 LYS A N 1
ATOM 817 C CA . LYS A 1 100 ? 4.299 -12.375 2.683 1.00 69.44 100 LYS A CA 1
ATOM 818 C C . LYS A 1 100 ? 4.434 -12.369 1.166 1.00 69.44 100 LYS A C 1
ATOM 820 O O . LYS A 1 100 ? 3.544 -11.881 0.471 1.00 69.44 100 LYS A O 1
ATOM 825 N N . LYS A 1 101 ? 5.525 -12.949 0.661 1.00 65.00 101 LYS A N 1
ATOM 826 C CA . LYS A 1 101 ? 5.697 -13.188 -0.774 1.00 65.00 101 LYS A CA 1
ATOM 827 C C . LYS A 1 101 ? 4.499 -13.986 -1.282 1.00 65.00 101 LYS A C 1
ATOM 829 O O . LYS A 1 101 ? 4.115 -14.979 -0.656 1.00 65.00 101 LYS A O 1
ATOM 834 N N . GLU A 1 102 ? 3.912 -13.558 -2.397 1.00 61.84 102 GLU A N 1
ATOM 835 C CA . GLU A 1 102 ? 2.850 -14.337 -3.022 1.00 61.84 102 GLU A CA 1
ATOM 836 C C . GLU A 1 102 ? 3.380 -15.729 -3.349 1.00 61.84 102 GLU A C 1
ATOM 838 O O . GLU A 1 102 ? 4.365 -15.904 -4.066 1.00 61.84 102 GLU A O 1
ATOM 843 N N . THR A 1 103 ? 2.741 -16.735 -2.761 1.00 57.62 103 THR A N 1
ATOM 8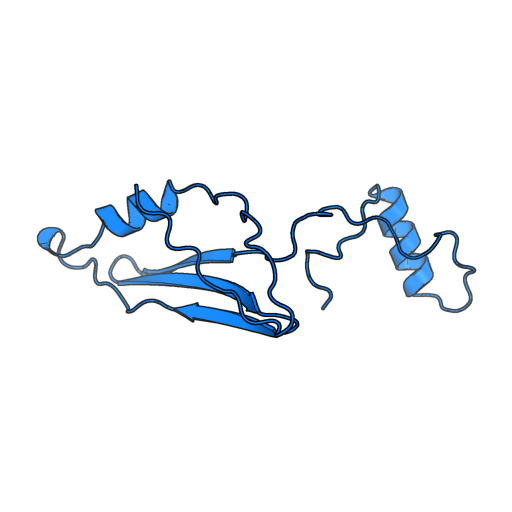44 C CA . THR A 1 103 ? 2.978 -18.125 -3.120 1.00 57.62 103 THR A CA 1
ATOM 845 C C . THR A 1 103 ? 2.077 -18.398 -4.311 1.00 57.62 103 THR A C 1
ATOM 847 O O . THR A 1 103 ? 0.854 -18.378 -4.177 1.00 57.62 103 THR A O 1
ATOM 850 N N . TYR A 1 104 ? 2.667 -18.574 -5.491 1.00 54.59 104 TYR A N 1
ATOM 851 C CA . TYR A 1 104 ? 1.915 -18.897 -6.697 1.00 54.59 104 TYR A CA 1
ATOM 852 C C . TYR A 1 104 ? 1.157 -20.212 -6.475 1.00 54.59 104 TYR A C 1
ATOM 854 O O . TYR A 1 104 ? 1.748 -21.290 -6.430 1.00 54.59 104 TYR A O 1
ATOM 862 N N . GLY A 1 105 ? -0.162 -20.123 -6.299 1.00 52.66 105 GLY A N 1
ATOM 863 C CA . GLY A 1 105 ? -1.046 -21.257 -6.523 1.00 52.66 105 GLY A CA 1
ATOM 864 C C . GLY A 1 105 ? -1.032 -21.575 -8.013 1.00 52.66 105 GLY A C 1
ATOM 865 O O . GLY A 1 105 ? -1.043 -20.659 -8.833 1.00 52.66 105 GLY A O 1
ATOM 866 N N . GLN A 1 106 ? -0.963 -22.861 -8.350 1.00 38.69 106 GLN A N 1
ATOM 867 C CA . GLN A 1 106 ? -1.052 -23.367 -9.719 1.00 38.69 106 GLN A CA 1
ATOM 868 C C . GLN A 1 106 ? -2.201 -22.659 -10.455 1.00 38.69 106 GLN A C 1
ATOM 870 O O . GLN A 1 106 ? -3.347 -22.705 -10.011 1.00 38.69 106 GLN A O 1
ATOM 875 N N . VAL A 1 107 ? -1.869 -21.939 -11.527 1.00 44.84 107 VAL A N 1
ATOM 876 C CA . VAL A 1 107 ? -2.848 -21.217 -12.339 1.00 44.84 107 VAL A CA 1
ATOM 877 C C . VAL A 1 107 ? -3.622 -22.257 -13.142 1.00 44.84 107 VAL A C 1
ATOM 879 O O . VAL A 1 107 ? -3.089 -22.828 -14.093 1.00 44.84 107 VAL A O 1
ATOM 882 N N . ASP A 1 108 ? -4.865 -22.532 -12.753 1.00 40.44 108 ASP A N 1
ATOM 883 C CA . ASP A 1 108 ? -5.769 -23.304 -13.601 1.00 40.44 108 ASP A CA 1
ATOM 884 C C . ASP A 1 108 ? -6.113 -22.478 -14.851 1.00 40.44 108 ASP A C 1
ATOM 886 O O . ASP A 1 108 ? -6.219 -21.248 -14.805 1.00 40.44 108 ASP A O 1
ATOM 890 N N . LYS A 1 109 ? -6.276 -23.167 -15.988 1.00 40.19 109 LYS A N 1
ATOM 891 C CA . LYS A 1 109 ? -6.367 -22.622 -17.364 1.00 40.19 109 LYS A CA 1
ATOM 892 C C . LYS A 1 109 ? -7.499 -21.607 -17.620 1.00 40.19 109 LYS A C 1
ATOM 894 O O . LYS A 1 109 ? -7.681 -21.170 -18.750 1.00 40.19 109 LYS A O 1
ATOM 899 N N . THR A 1 110 ? -8.267 -21.244 -16.603 1.00 43.78 110 THR A N 1
ATOM 900 C CA . THR A 1 110 ? -9.412 -20.330 -16.657 1.00 43.78 110 THR A CA 1
ATOM 901 C C . THR A 1 110 ? -9.120 -18.950 -16.059 1.00 43.78 110 THR A C 1
ATOM 903 O O . THR A 1 110 ? -10.012 -18.108 -16.033 1.00 43.78 110 THR A O 1
ATOM 906 N N . GLY A 1 111 ? -7.897 -18.686 -15.578 1.00 36.91 111 GLY A N 1
ATOM 907 C CA . GLY A 1 111 ? -7.516 -17.375 -15.027 1.00 36.91 111 GLY A CA 1
ATOM 908 C C . GLY A 1 111 ? -8.176 -17.041 -13.682 1.00 36.91 111 GLY A C 1
ATOM 909 O O . GLY A 1 111 ? -8.076 -15.912 -13.203 1.00 36.91 111 GLY A O 1
ATOM 910 N N . ILE A 1 112 ? -8.839 -18.016 -13.053 1.00 40.31 112 ILE A N 1
ATOM 911 C CA . ILE A 1 112 ? -9.472 -17.874 -11.742 1.00 40.31 112 ILE A CA 1
ATOM 912 C C . ILE A 1 112 ? -8.561 -18.521 -10.698 1.00 40.31 112 ILE A C 1
ATOM 914 O O . ILE A 1 112 ? -8.241 -19.705 -10.780 1.00 40.31 112 ILE A O 1
ATOM 918 N N . TYR A 1 113 ? -8.152 -17.743 -9.695 1.00 45.03 113 TYR A N 1
ATOM 919 C CA . TYR A 1 113 ? -7.355 -18.232 -8.571 1.00 45.03 113 TYR A CA 1
ATOM 920 C C . TYR A 1 113 ? -8.154 -19.263 -7.760 1.00 45.03 113 TYR A C 1
ATOM 922 O O . TYR A 1 113 ? -9.044 -18.908 -6.985 1.00 45.03 113 TYR A O 1
ATOM 930 N N . SER A 1 114 ? -7.812 -20.543 -7.907 1.00 39.00 114 SER A N 1
ATOM 931 C CA . SER A 1 114 ? -8.274 -21.600 -7.011 1.00 39.00 114 SER A CA 1
ATOM 932 C C . SER A 1 114 ? -7.558 -21.453 -5.665 1.00 39.00 114 SER A C 1
ATOM 934 O O . SER A 1 1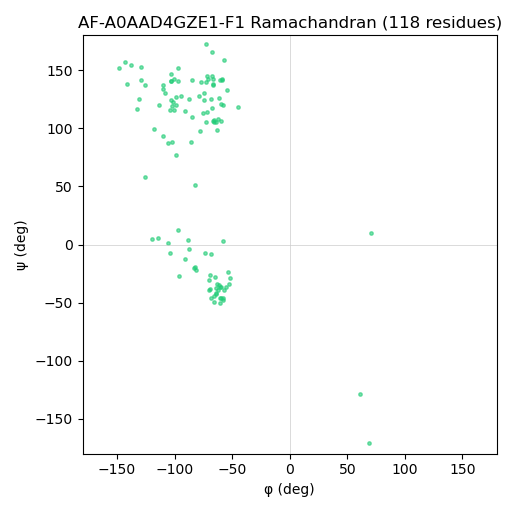14 ? -6.335 -21.579 -5.568 1.00 39.00 114 SER A O 1
ATOM 936 N N . LYS A 1 115 ? -8.306 -21.133 -4.600 1.00 40.66 115 LYS A N 1
ATOM 937 C CA . LYS A 1 115 ? -7.780 -21.166 -3.230 1.00 40.66 115 LYS A CA 1
ATOM 938 C C . LYS A 1 115 ? -7.375 -22.607 -2.904 1.00 40.66 115 LYS A C 1
ATOM 940 O O . LYS A 1 115 ? -8.240 -23.435 -2.632 1.00 40.66 115 LYS A O 1
ATOM 945 N N . ARG A 1 116 ? -6.072 -22.897 -2.820 1.00 40.28 116 ARG A N 1
ATOM 946 C CA . ARG A 1 116 ? -5.613 -24.038 -2.015 1.00 40.28 116 ARG A CA 1
ATOM 947 C C . ARG A 1 116 ? -5.921 -23.717 -0.554 1.00 40.28 116 ARG A C 1
ATOM 949 O O . ARG A 1 116 ? -5.278 -22.860 0.045 1.00 40.28 116 ARG A O 1
ATOM 956 N N . LEU A 1 117 ? -6.928 -24.388 -0.001 1.00 39.62 117 LEU A N 1
ATOM 957 C CA . LEU A 1 117 ? -7.127 -24.492 1.440 1.00 39.62 117 LEU A CA 1
ATOM 958 C C . LEU A 1 117 ? -5.919 -25.245 2.010 1.00 39.62 117 LEU A C 1
ATOM 960 O O . LEU A 1 117 ? -5.836 -26.466 1.907 1.00 39.62 117 LEU A O 1
ATOM 964 N N . SER A 1 118 ? -4.943 -24.520 2.554 1.00 33.53 118 SER A N 1
ATOM 965 C CA . SER A 1 118 ? -3.926 -25.126 3.407 1.00 33.53 118 SER A CA 1
ATOM 966 C C . SER A 1 118 ? -4.547 -25.349 4.783 1.00 33.53 118 SER A C 1
ATOM 968 O O . SER A 1 118 ? -4.636 -24.416 5.579 1.00 33.53 118 SER A O 1
ATOM 970 N N . ASN A 1 119 ? -5.007 -26.574 5.031 1.00 33.75 119 ASN A N 1
ATOM 971 C CA . ASN A 1 119 ? -5.219 -27.078 6.382 1.00 33.75 119 ASN A CA 1
ATOM 972 C C . ASN A 1 119 ? -3.851 -27.214 7.056 1.00 33.75 119 ASN A C 1
ATOM 974 O O . ASN A 1 119 ? -3.111 -28.130 6.700 1.00 33.75 119 ASN A O 1
ATOM 978 N N . VAL A 1 120 ? -3.536 -26.316 7.991 1.00 34.34 120 VAL A N 1
ATOM 979 C CA . VAL A 1 120 ? -2.696 -26.581 9.172 1.00 34.34 120 VAL A CA 1
ATOM 980 C C . VAL A 1 120 ? -3.228 -25.725 10.310 1.00 34.34 120 VAL A C 1
ATOM 982 O O . VAL A 1 120 ? -3.368 -24.500 10.086 1.00 34.34 120 VAL A O 1
#

pLDDT: mean 75.71, std 17.05, range [33.53, 93.06]